Protein AF-A0A2V6PIM1-F1 (afdb_monomer)

Radius of gyration: 18.05 Å; Cα contacts (8 Å, |Δi|>4): 47; chains: 1; bounding box: 31×31×44 Å

Mean predicted aligned error: 10.95 Å

Secondary structure (DSSP, 8-state):
-EE-SSEEEEE-SSSGGGEEEEEGGG-------SS-SSPTTGGGGS-HHHHHHHHHHHHTTT-TTS-----

Structure (mmCIF, N/CA/C/O backbone):
data_AF-A0A2V6PIM1-F1
#
_entry.id   AF-A0A2V6PIM1-F1
#
loop_
_atom_site.group_PDB
_atom_site.id
_atom_site.type_symbol
_atom_site.label_atom_id
_atom_site.label_alt_id
_atom_site.label_comp_id
_atom_site.label_asym_id
_atom_site.label_entity_id
_atom_site.label_seq_id
_atom_site.pdbx_PDB_ins_code
_atom_site.Cartn_x
_atom_site.Cartn_y
_atom_site.Cartn_z
_atom_site.occupancy
_atom_site.B_iso_or_equiv
_atom_site.auth_seq_id
_atom_site.auth_comp_id
_atom_site.auth_asym_id
_atom_site.auth_atom_id
_atom_site.pdbx_PDB_model_num
ATOM 1 N N . VAL A 1 1 ? -0.434 -2.203 9.567 1.00 64.81 1 VAL A N 1
ATOM 2 C CA . VAL A 1 1 ? -1.674 -2.019 10.355 1.00 64.81 1 VAL A CA 1
ATOM 3 C C . VAL A 1 1 ? -2.473 -3.298 10.233 1.00 64.81 1 VAL A C 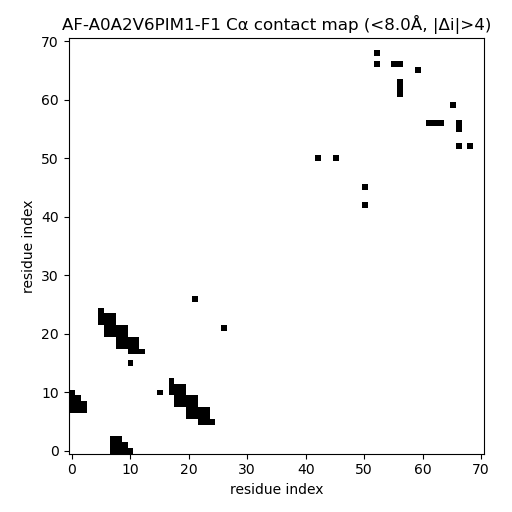1
ATOM 5 O O . VAL A 1 1 ? -2.628 -3.771 9.114 1.00 64.81 1 VAL A O 1
ATOM 8 N N . LYS A 1 2 ? -2.884 -3.892 11.351 1.00 73.31 2 LYS A N 1
ATOM 9 C CA . LYS A 1 2 ? -3.819 -5.024 11.373 1.00 73.31 2 LYS A CA 1
ATOM 10 C C . LYS A 1 2 ? -5.108 -4.534 12.018 1.00 73.31 2 LYS A C 1
ATOM 12 O O . LYS A 1 2 ? -5.035 -3.812 13.009 1.00 73.31 2 LYS A O 1
ATOM 17 N N . GLU A 1 3 ? -6.245 -4.850 11.416 1.00 73.62 3 GLU A N 1
ATOM 18 C CA . GLU A 1 3 ? -7.554 -4.419 11.899 1.00 73.62 3 GLU A CA 1
ATOM 19 C C . GLU A 1 3 ? -8.414 -5.657 12.143 1.00 73.62 3 GLU A C 1
ATOM 21 O O . GLU A 1 3 ? -8.629 -6.462 11.238 1.00 73.62 3 GLU A O 1
ATOM 26 N N . ASP A 1 4 ? -8.858 -5.796 13.385 1.00 79.38 4 ASP A N 1
ATOM 27 C CA . ASP A 1 4 ? -9.805 -6.796 13.859 1.00 79.38 4 ASP A CA 1
ATOM 28 C C . ASP A 1 4 ? -11.114 -6.078 14.238 1.00 79.38 4 ASP A C 1
ATOM 30 O O . ASP A 1 4 ? -11.139 -4.853 14.388 1.00 79.38 4 ASP A O 1
ATOM 34 N N . ALA A 1 5 ? -12.213 -6.818 14.424 1.00 72.19 5 ALA A N 1
ATOM 35 C CA . ALA A 1 5 ? -13.547 -6.236 14.642 1.00 72.19 5 ALA A CA 1
ATOM 36 C C . ALA A 1 5 ? -13.610 -5.195 15.786 1.00 72.19 5 ALA A C 1
ATOM 38 O O . ALA A 1 5 ? -14.322 -4.198 15.677 1.00 72.19 5 ALA A O 1
ATOM 39 N N . ASP A 1 6 ? -12.821 -5.380 16.849 1.00 81.12 6 ASP A N 1
ATOM 40 C CA . ASP A 1 6 ? -12.830 -4.529 18.049 1.00 81.12 6 ASP A CA 1
ATOM 41 C C . ASP A 1 6 ? -11.554 -3.693 18.248 1.00 81.12 6 ASP A C 1
ATOM 43 O O . ASP A 1 6 ? -11.532 -2.763 19.063 1.00 81.12 6 ASP A O 1
ATOM 47 N N . SER A 1 7 ? -10.482 -3.984 17.509 1.00 84.94 7 SER A N 1
ATOM 48 C CA . SER A 1 7 ? -9.174 -3.371 17.745 1.00 84.94 7 SER A CA 1
ATOM 49 C C . SER A 1 7 ? -8.396 -3.109 16.468 1.00 84.94 7 SER A C 1
ATOM 51 O O . SER A 1 7 ? -8.447 -3.880 15.516 1.00 84.94 7 SER A O 1
ATOM 53 N N . VAL A 1 8 ? -7.594 -2.048 16.491 1.00 85.31 8 VAL A N 1
ATOM 54 C CA . VAL A 1 8 ? -6.620 -1.746 15.446 1.00 85.31 8 VAL A CA 1
ATOM 55 C C . VAL A 1 8 ? -5.213 -1.776 16.038 1.00 85.31 8 VAL A C 1
ATOM 57 O O . VAL A 1 8 ? -4.931 -1.132 17.050 1.00 85.31 8 VAL A O 1
ATOM 60 N N . THR A 1 9 ? -4.310 -2.521 15.408 1.00 85.31 9 THR A N 1
ATOM 61 C CA . THR A 1 9 ? -2.883 -2.525 15.742 1.00 85.31 9 THR A CA 1
ATOM 62 C C . THR A 1 9 ? -2.131 -1.687 14.719 1.00 85.31 9 THR A C 1
ATOM 64 O O . THR A 1 9 ? -2.091 -2.001 13.521 1.00 85.31 9 THR A O 1
ATOM 67 N N . ILE A 1 10 ? -1.515 -0.609 15.195 1.00 84.88 10 ILE A N 1
ATOM 68 C CA . ILE A 1 10 ? -0.753 0.342 14.389 1.00 84.88 10 ILE A CA 1
ATOM 69 C C . ILE A 1 10 ? 0.727 0.185 14.727 1.00 84.88 10 ILE A C 1
ATOM 71 O O . ILE A 1 10 ? 1.102 0.093 15.891 1.00 84.88 10 ILE A O 1
ATOM 75 N N . GLN A 1 11 ? 1.563 0.145 13.692 1.00 83.56 11 GLN A N 1
ATOM 76 C CA . GLN A 1 11 ? 3.011 0.175 13.834 1.00 83.56 11 GLN A CA 1
ATOM 77 C C . GLN A 1 11 ? 3.481 1.618 13.650 1.00 83.56 11 GLN A C 1
ATOM 79 O O . GLN A 1 11 ? 3.318 2.179 12.568 1.00 83.56 11 GLN A O 1
ATOM 84 N N . THR A 1 12 ? 4.038 2.222 14.69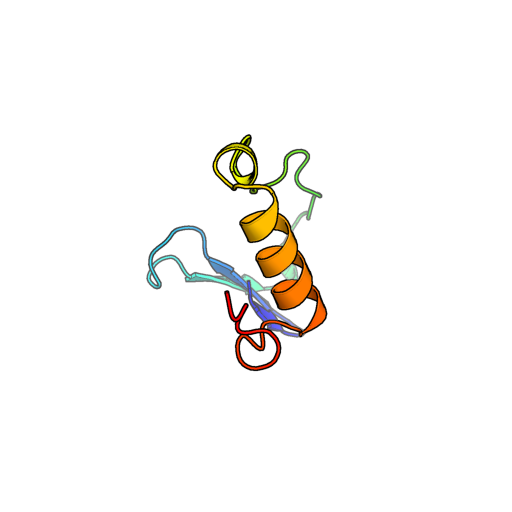7 1.00 80.50 12 THR A N 1
ATOM 85 C CA . THR A 1 12 ? 4.441 3.642 14.706 1.00 80.50 12 THR A CA 1
ATOM 86 C C . THR A 1 12 ? 5.905 3.872 14.317 1.00 80.50 12 THR A C 1
ATOM 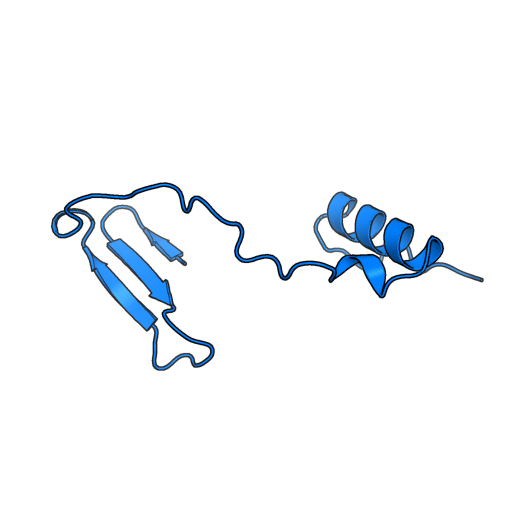88 O O . THR A 1 12 ? 6.362 5.012 14.299 1.00 80.50 12 THR A O 1
ATOM 91 N N . GLY A 1 13 ? 6.652 2.818 13.976 1.00 74.62 13 GLY A N 1
ATOM 92 C CA . GLY A 1 13 ? 8.043 2.910 13.529 1.00 74.62 13 GLY A CA 1
ATOM 93 C C . GLY A 1 13 ? 8.583 1.593 12.956 1.00 74.62 13 GLY A C 1
ATOM 94 O O . GLY A 1 13 ? 7.868 0.598 12.939 1.00 74.62 13 GLY A O 1
ATOM 95 N N . PRO A 1 14 ? 9.837 1.553 12.477 1.00 73.12 14 PRO A N 1
ATOM 96 C CA . PRO A 1 14 ? 10.368 0.419 11.710 1.00 73.12 14 PRO A CA 1
ATOM 97 C C . PRO A 1 14 ? 10.593 -0.861 12.531 1.00 73.12 14 PRO A C 1
ATOM 99 O O . PRO A 1 14 ? 10.809 -1.916 11.946 1.00 73.12 14 PRO A O 1
ATOM 102 N N . SER A 1 15 ? 10.537 -0.787 13.863 1.00 77.12 15 SER A N 1
ATOM 103 C CA . SER A 1 15 ? 10.774 -1.924 14.758 1.00 77.12 15 SER A CA 1
ATOM 104 C C . SER A 1 15 ? 9.468 -2.543 15.258 1.00 77.12 15 SER A C 1
ATOM 106 O O . SER A 1 15 ? 8.520 -1.822 15.572 1.00 77.12 15 SER A O 1
ATOM 108 N N . ASP A 1 16 ? 9.450 -3.866 15.445 1.0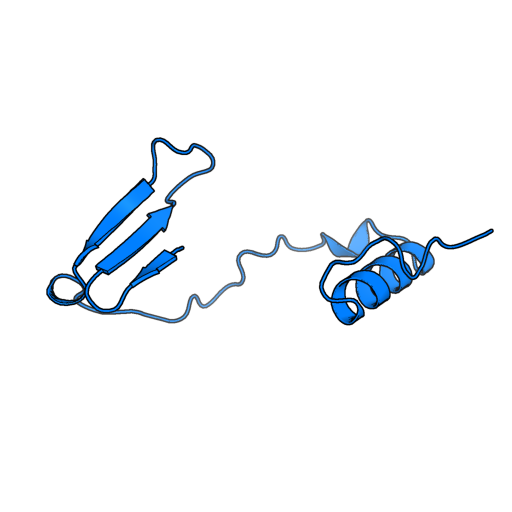0 71.00 16 ASP A N 1
ATOM 109 C CA . ASP A 1 16 ? 8.301 -4.608 15.997 1.00 71.00 16 ASP A CA 1
ATOM 110 C C . ASP A 1 16 ? 7.911 -4.177 17.421 1.00 71.00 16 ASP A C 1
ATOM 112 O O . ASP A 1 16 ? 6.771 -4.342 17.849 1.00 71.00 16 ASP A O 1
ATOM 116 N N . THR A 1 17 ? 8.838 -3.566 18.160 1.00 74.31 17 THR A N 1
ATOM 117 C CA . THR A 1 17 ? 8.590 -3.018 19.502 1.00 74.31 17 THR A CA 1
ATOM 118 C C . THR A 1 17 ? 7.686 -1.781 19.507 1.00 74.31 17 THR A C 1
ATOM 120 O O . THR A 1 17 ? 7.232 -1.372 20.571 1.00 74.31 17 THR A O 1
ATOM 123 N N . LEU A 1 18 ? 7.404 -1.192 18.340 1.00 78.25 18 LEU A N 1
ATOM 124 C CA . LEU A 1 18 ? 6.514 -0.038 18.160 1.00 78.25 18 LEU A CA 1
ATOM 125 C C . LEU A 1 18 ? 5.117 -0.441 17.660 1.00 78.25 18 LEU A C 1
ATOM 127 O O . LEU A 1 18 ? 4.412 0.367 17.055 1.00 78.25 18 LEU A O 1
ATOM 131 N N . LEU A 1 19 ? 4.710 -1.691 17.891 1.00 81.44 19 LEU A N 1
ATOM 132 C CA . LEU A 1 19 ? 3.338 -2.137 17.672 1.00 81.44 19 LEU A CA 1
ATOM 133 C C . LEU A 1 19 ? 2.459 -1.713 18.849 1.00 81.44 19 LEU A C 1
ATOM 135 O O . LEU A 1 19 ? 2.649 -2.161 19.978 1.00 81.44 19 LEU A O 1
ATOM 139 N N . GLN A 1 20 ? 1.472 -0.867 18.573 1.00 82.94 20 GLN A N 1
ATOM 140 C CA . GLN A 1 20 ? 0.529 -0.382 19.569 1.00 82.94 20 GLN A CA 1
ATOM 141 C C . GLN A 1 20 ? -0.897 -0.770 19.176 1.00 82.94 20 GLN A C 1
ATOM 143 O O . GLN A 1 20 ? -1.353 -0.497 18.063 1.00 82.94 20 GLN A O 1
ATOM 148 N N . THR A 1 21 ? -1.597 -1.429 20.098 1.00 84.88 21 THR A N 1
ATOM 149 C CA . THR A 1 21 ? -2.986 -1.862 19.912 1.00 84.88 21 THR A CA 1
ATOM 150 C C . THR A 1 21 ? -3.930 -0.875 20.580 1.00 84.88 21 THR A C 1
ATOM 152 O O . THR A 1 21 ? -3.788 -0.571 21.764 1.00 84.88 21 THR A O 1
ATOM 155 N N . PHE A 1 22 ? -4.910 -0.404 19.817 1.00 83.69 22 PHE A N 1
ATOM 156 C CA . PHE A 1 22 ? -5.956 0.505 20.263 1.00 83.69 22 PHE A CA 1
ATOM 157 C C . PHE A 1 22 ? -7.314 -0.173 20.098 1.00 83.69 22 PHE A C 1
ATOM 159 O O . PHE A 1 22 ? -7.553 -0.843 19.091 1.00 83.69 22 PHE A O 1
ATOM 166 N N . LYS A 1 23 ? -8.222 0.007 21.061 1.00 86.12 23 LYS A N 1
ATOM 167 C CA . LYS A 1 23 ? -9.623 -0.380 20.861 1.00 86.12 23 LYS A CA 1
ATOM 168 C C . LYS A 1 23 ? -10.283 0.626 19.932 1.00 86.12 23 LYS A C 1
ATOM 170 O O . LYS A 1 23 ? -10.026 1.824 20.045 1.00 86.12 23 LYS A O 1
ATOM 175 N N . ASN A 1 24 ? -11.175 0.163 19.062 1.00 79.25 24 ASN A N 1
ATOM 176 C CA . ASN A 1 24 ? -11.901 1.061 18.163 1.00 79.25 24 ASN A CA 1
ATOM 177 C C . ASN A 1 24 ? -12.740 2.100 18.929 1.00 79.25 24 ASN A C 1
ATOM 179 O O . ASN A 1 24 ? -12.852 3.237 18.481 1.00 79.25 24 ASN A O 1
ATOM 183 N N . SER A 1 25 ? -13.244 1.755 20.120 1.00 83.94 25 SER A N 1
ATOM 184 C CA . SER A 1 25 ? -13.970 2.677 21.008 1.00 83.94 25 SER A CA 1
ATOM 185 C C . SER A 1 25 ? -13.137 3.862 21.505 1.00 83.94 25 SER A C 1
ATOM 187 O O . SER A 1 25 ? -13.698 4.902 21.840 1.00 83.94 25 SER A O 1
ATOM 189 N N . ASP A 1 26 ? -11.812 3.710 21.567 1.00 84.88 26 ASP A N 1
ATOM 190 C CA . ASP A 1 26 ? -10.900 4.727 22.099 1.00 84.88 26 ASP A CA 1
ATOM 191 C C . ASP A 1 26 ? -10.411 5.698 21.001 1.00 84.88 26 ASP A C 1
ATOM 193 O O . ASP A 1 26 ? -9.741 6.695 21.290 1.00 84.88 26 ASP A O 1
ATOM 197 N N . ILE A 1 27 ? -10.756 5.440 19.731 1.00 84.12 27 ILE A N 1
ATOM 198 C CA . ILE A 1 27 ? -10.388 6.276 18.584 1.00 84.12 27 ILE A CA 1
ATOM 199 C C . ILE A 1 27 ? -11.390 7.423 18.459 1.00 84.12 27 ILE A C 1
ATOM 201 O O . ILE A 1 27 ? -12.530 7.232 18.044 1.00 84.12 27 ILE A O 1
ATOM 205 N N . LYS A 1 28 ? -10.947 8.641 18.778 1.00 85.56 28 LYS A N 1
ATOM 206 C CA . LYS A 1 28 ? -11.796 9.842 18.696 1.00 85.56 28 LYS A CA 1
ATOM 207 C C . LYS A 1 28 ? -12.155 10.225 17.260 1.00 85.56 28 LYS A C 1
ATOM 209 O O . LYS A 1 28 ? -13.286 10.614 16.999 1.00 85.56 28 LYS A O 1
ATOM 214 N N . GLU A 1 29 ? -11.188 10.155 16.348 1.00 82.31 29 GLU A N 1
ATOM 215 C CA . GLU A 1 29 ? -11.357 10.545 14.949 1.00 82.31 29 GLU A CA 1
ATOM 216 C C . GLU A 1 29 ? -10.288 9.868 14.079 1.00 82.31 29 GLU A C 1
ATOM 218 O O . GLU A 1 29 ? -9.164 9.634 14.530 1.00 82.31 29 GLU A O 1
ATOM 223 N N . ARG A 1 30 ? -10.629 9.564 12.823 1.00 83.31 30 ARG A N 1
ATOM 224 C CA . ARG A 1 30 ? -9.709 9.018 11.821 1.00 83.31 30 ARG A CA 1
ATOM 225 C C . ARG A 1 30 ? -9.787 9.916 10.586 1.00 83.31 30 ARG A C 1
ATOM 227 O O . ARG A 1 30 ? -10.855 10.053 9.998 1.00 83.31 30 ARG A O 1
ATOM 234 N N . GLN A 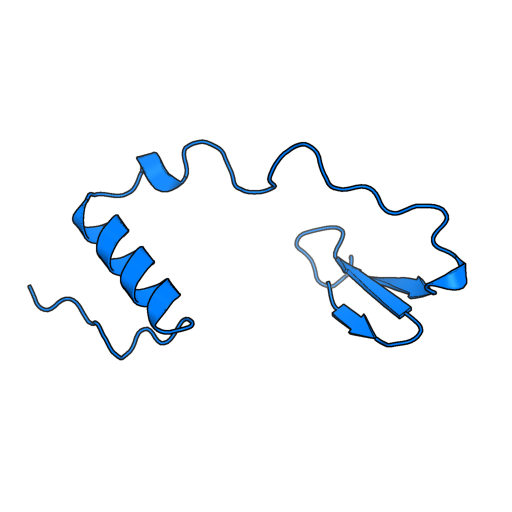1 31 ? -8.674 10.542 10.207 1.00 85.31 31 GLN A N 1
ATOM 235 C CA . GLN A 1 31 ? -8.624 11.445 9.055 1.00 85.31 31 GLN A CA 1
ATOM 236 C C . GLN A 1 31 ? -7.739 10.869 7.944 1.00 85.31 31 GLN A C 1
ATOM 238 O O . GLN A 1 31 ? -6.664 10.339 8.243 1.00 85.31 31 GLN A O 1
ATOM 243 N N . PRO A 1 32 ? -8.142 10.985 6.665 1.00 82.12 32 PRO A N 1
ATOM 244 C CA . PRO A 1 32 ? -7.266 10.667 5.548 1.00 82.12 32 PRO A CA 1
ATOM 245 C C . PRO A 1 32 ? -6.010 11.538 5.601 1.00 82.12 32 PRO A C 1
ATOM 247 O O . PRO A 1 32 ? -6.088 12.762 5.748 1.00 82.12 32 PRO A O 1
ATOM 250 N N . GLN A 1 33 ? -4.843 10.915 5.465 1.00 82.31 33 GLN A N 1
ATOM 251 C CA . GLN A 1 33 ? -3.593 11.657 5.416 1.00 82.31 33 GLN A CA 1
ATOM 252 C C . GLN A 1 33 ? -3.544 12.468 4.113 1.00 82.31 33 GLN A C 1
ATOM 254 O O . GLN A 1 33 ? -3.708 11.919 3.026 1.00 82.31 33 GLN A O 1
ATOM 259 N N . LYS A 1 34 ? -3.330 13.787 4.215 1.00 81.25 34 LYS A N 1
ATOM 260 C CA . LYS A 1 34 ? -3.311 14.690 3.045 1.00 81.25 34 LYS A CA 1
ATOM 261 C C . LYS A 1 34 ? -2.158 14.399 2.083 1.00 81.25 34 LYS A C 1
ATOM 263 O O . LYS A 1 34 ? -2.244 14.732 0.905 1.00 81.25 34 LYS A O 1
ATOM 268 N N . SER A 1 35 ? -1.078 13.817 2.594 1.00 80.69 35 SER A N 1
ATOM 269 C CA . SER A 1 35 ? 0.110 13.441 1.838 1.00 80.69 35 SER A CA 1
ATOM 270 C C . SER A 1 35 ? 0.313 11.933 1.880 1.00 80.69 35 SER A C 1
ATOM 272 O O . SER A 1 35 ? 0.129 11.289 2.917 1.00 80.69 35 SER A O 1
ATOM 274 N N . SER A 1 36 ? 0.728 11.382 0.742 1.00 79.69 36 SER A N 1
ATOM 275 C CA . SER A 1 36 ? 1.141 9.986 0.650 1.00 79.69 36 SER A CA 1
ATOM 276 C C . SER A 1 36 ? 2.411 9.742 1.466 1.00 79.69 36 SER A C 1
ATOM 278 O O . SER A 1 36 ? 3.284 10.606 1.540 1.00 79.69 36 SER A O 1
ATOM 280 N N . LEU A 1 37 ? 2.522 8.545 2.044 1.00 81.75 37 LEU A N 1
ATOM 281 C CA . LEU A 1 37 ? 3.767 8.046 2.638 1.00 81.75 37 LEU A CA 1
ATOM 282 C C . LEU A 1 37 ? 4.783 7.599 1.576 1.00 81.75 37 LEU A C 1
ATOM 284 O O . LEU A 1 37 ? 5.929 7.318 1.914 1.00 81.75 37 LEU A O 1
ATOM 288 N N . MET A 1 38 ? 4.377 7.522 0.304 1.00 82.75 38 MET A N 1
ATOM 289 C CA . MET A 1 38 ? 5.295 7.220 -0.790 1.00 82.75 38 MET A CA 1
ATOM 290 C C . MET A 1 38 ? 6.328 8.347 -0.926 1.00 82.75 38 MET A C 1
ATOM 292 O O . MET A 1 38 ? 5.936 9.504 -1.107 1.00 82.75 38 MET A O 1
ATOM 296 N N . PRO A 1 39 ? 7.635 8.036 -0.872 1.00 81.81 39 PRO A N 1
ATOM 297 C CA . PRO A 1 39 ? 8.677 9.030 -1.071 1.00 81.81 39 PRO A CA 1
ATOM 298 C C . PRO A 1 39 ? 8.570 9.670 -2.456 1.00 81.81 39 PRO A C 1
ATOM 300 O O . PRO A 1 39 ? 8.398 8.983 -3.468 1.00 81.81 39 PRO A O 1
ATOM 303 N N . LEU A 1 40 ? 8.713 10.993 -2.513 1.00 82.94 40 LEU A N 1
ATOM 304 C CA . LEU A 1 40 ? 8.770 11.711 -3.783 1.00 82.94 40 LEU A CA 1
ATOM 305 C C . LEU A 1 40 ? 9.998 11.263 -4.583 1.00 82.94 40 LEU A C 1
ATOM 307 O O . LEU A 1 40 ? 11.095 11.146 -4.045 1.00 82.94 40 LEU A O 1
ATOM 311 N N . GLY A 1 41 ? 9.808 11.032 -5.881 1.00 82.94 41 GLY A N 1
ATOM 312 C CA . GLY A 1 41 ? 10.897 10.693 -6.796 1.00 82.94 41 GLY A CA 1
ATOM 313 C C . GLY A 1 41 ? 11.413 9.256 -6.706 1.00 82.94 41 GLY A C 1
ATOM 314 O O . GLY A 1 41 ? 12.376 8.944 -7.396 1.00 82.94 41 GLY A O 1
ATOM 315 N N . LEU A 1 42 ? 10.763 8.367 -5.941 1.00 84.38 42 LEU A N 1
ATOM 316 C CA . LEU A 1 42 ? 11.112 6.939 -5.914 1.00 84.38 42 LEU A CA 1
ATOM 317 C C . LEU A 1 42 ? 11.110 6.314 -7.320 1.00 84.38 42 LEU A C 1
ATOM 319 O O . LEU A 1 42 ? 11.965 5.505 -7.640 1.00 84.38 42 LEU A O 1
ATOM 323 N N . LEU A 1 43 ? 10.165 6.716 -8.169 1.00 86.62 43 LEU A N 1
ATOM 324 C CA . LEU A 1 43 ? 10.032 6.193 -9.529 1.00 86.62 43 LEU A CA 1
ATOM 325 C C . LEU A 1 43 ? 11.056 6.821 -10.489 1.00 86.62 43 LEU A C 1
ATOM 327 O O . LEU A 1 43 ? 11.296 6.280 -11.561 1.00 86.62 43 LEU A O 1
ATOM 331 N N . ASN A 1 44 ? 11.681 7.942 -10.112 1.00 87.56 44 ASN A N 1
ATOM 332 C CA . ASN A 1 44 ? 12.639 8.652 -10.964 1.00 87.56 44 ASN A CA 1
ATOM 333 C C . ASN A 1 44 ? 13.987 7.925 -11.051 1.00 87.56 44 ASN A C 1
ATOM 335 O O . ASN A 1 44 ? 14.776 8.214 -11.946 1.00 87.56 44 ASN A O 1
ATOM 339 N N . THR A 1 45 ? 14.277 7.028 -10.104 1.00 87.50 45 THR A N 1
ATOM 340 C CA . THR A 1 45 ? 15.499 6.213 -10.100 1.00 87.50 45 THR A CA 1
ATOM 341 C C . THR A 1 45 ? 15.379 4.970 -10.980 1.00 87.50 45 THR A C 1
ATOM 343 O O . THR A 1 45 ? 16.388 4.310 -11.218 1.00 87.50 45 THR A O 1
ATOM 346 N N . LEU A 1 46 ? 14.170 4.642 -11.449 1.00 89.62 46 LEU A N 1
ATOM 347 C CA . LEU A 1 46 ? 13.898 3.451 -12.244 1.00 89.62 46 LEU A CA 1
ATOM 348 C C . LEU A 1 46 ? 14.057 3.740 -13.737 1.00 89.62 46 LEU A C 1
ATOM 350 O O . LEU A 1 46 ? 13.659 4.795 -14.236 1.00 89.62 46 LEU A O 1
ATOM 354 N N . THR A 1 47 ? 14.605 2.775 -14.471 1.00 91.81 47 THR A N 1
ATOM 355 C CA . THR A 1 47 ? 14.578 2.798 -15.936 1.00 91.81 47 THR A CA 1
ATOM 356 C C . THR A 1 47 ? 13.189 2.425 -16.457 1.00 91.81 47 THR A C 1
ATOM 358 O O . THR A 1 47 ? 12.360 1.864 -15.740 1.00 91.81 47 THR A O 1
ATOM 361 N N . LYS A 1 48 ? 12.923 2.713 -17.736 1.00 90.75 48 LYS A N 1
ATOM 362 C CA . LYS A 1 48 ? 11.657 2.356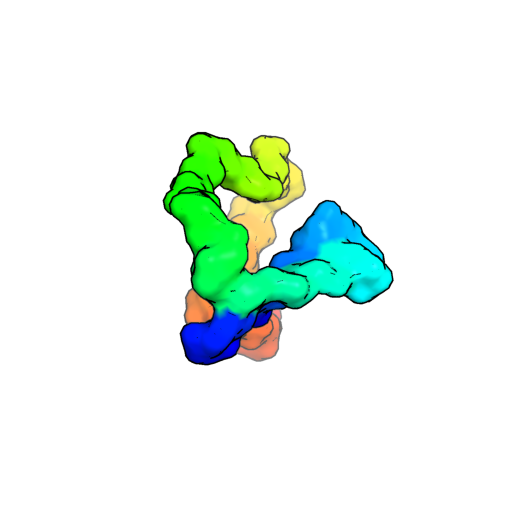 -18.395 1.00 90.75 48 LYS A CA 1
ATOM 363 C C . LYS A 1 48 ? 11.317 0.870 -18.235 1.00 90.75 48 LYS A C 1
ATOM 365 O O . LYS A 1 48 ? 10.170 0.551 -17.945 1.00 90.75 48 LYS A O 1
ATOM 370 N N . ASP A 1 49 ? 12.304 -0.005 -18.400 1.00 91.19 49 ASP A N 1
ATOM 371 C CA . ASP A 1 49 ? 12.099 -1.450 -18.293 1.00 91.19 49 ASP A CA 1
ATOM 372 C C . ASP A 1 49 ? 11.753 -1.835 -16.851 1.00 91.19 49 ASP A C 1
ATOM 374 O O . ASP A 1 49 ? 10.726 -2.455 -16.618 1.00 91.19 49 ASP A O 1
ATOM 378 N N . GLN A 1 50 ? 12.482 -1.308 -15.863 1.00 90.38 50 GLN A N 1
ATOM 379 C CA . GLN A 1 50 ? 12.192 -1.544 -14.442 1.00 90.38 50 GLN A CA 1
ATOM 380 C C . GLN A 1 50 ? 10.799 -1.061 -14.009 1.00 90.38 50 GLN A C 1
ATOM 382 O O . GLN A 1 50 ? 10.211 -1.614 -13.079 1.00 90.38 50 GLN A O 1
ATOM 387 N N . ILE A 1 51 ? 10.255 -0.033 -14.665 1.00 90.88 51 ILE A N 1
ATOM 388 C CA . ILE A 1 51 ? 8.874 0.407 -14.437 1.00 9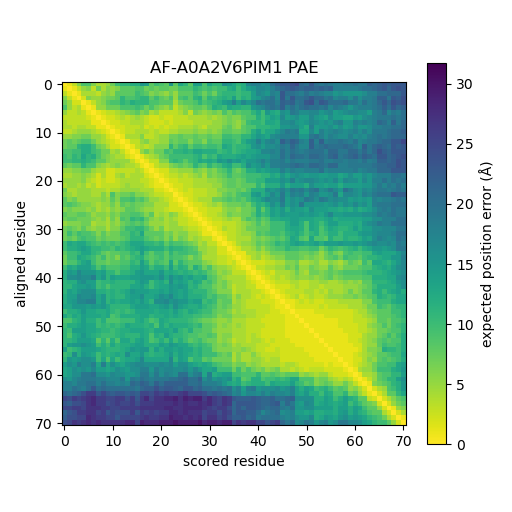0.88 51 ILE A CA 1
ATOM 389 C C . ILE A 1 51 ? 7.881 -0.638 -14.962 1.00 90.88 51 ILE A C 1
ATOM 391 O O . ILE A 1 51 ? 6.881 -0.898 -14.294 1.00 90.88 51 ILE A O 1
ATOM 395 N N . PHE A 1 52 ? 8.138 -1.257 -16.117 1.00 90.88 52 PHE A N 1
ATOM 396 C CA . PHE A 1 52 ? 7.280 -2.326 -16.634 1.00 90.88 52 PHE A CA 1
ATOM 397 C C . PHE A 1 52 ? 7.345 -3.589 -15.779 1.00 90.88 52 PHE A C 1
ATOM 399 O O . PHE A 1 52 ? 6.294 -4.155 -15.490 1.00 90.88 52 PHE A O 1
ATOM 406 N N . ASP A 1 53 ? 8.527 -3.969 -15.299 1.00 87.00 53 ASP A N 1
ATOM 407 C CA . ASP A 1 53 ? 8.697 -5.091 -14.371 1.00 87.00 53 ASP A CA 1
ATOM 408 C C . ASP A 1 53 ? 7.907 -4.855 -13.075 1.00 87.00 53 ASP A C 1
ATOM 410 O O . ASP A 1 53 ? 7.234 -5.749 -12.556 1.00 87.00 53 ASP A O 1
ATOM 414 N N .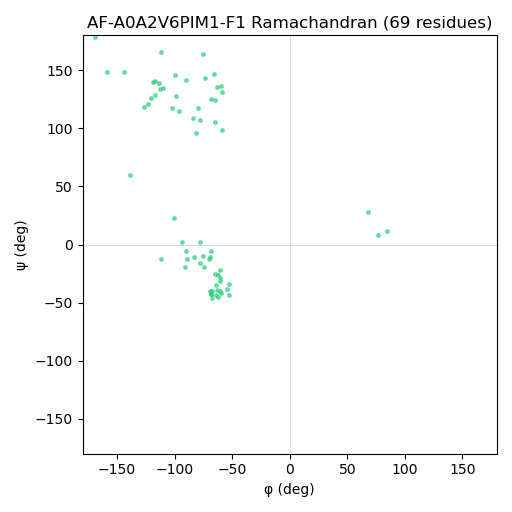 LEU A 1 54 ? 7.942 -3.620 -12.557 1.00 88.62 54 LEU A N 1
ATOM 415 C CA . LEU A 1 54 ? 7.179 -3.239 -11.372 1.00 88.62 54 LEU A CA 1
ATOM 416 C C . LEU A 1 54 ? 5.668 -3.326 -11.623 1.00 88.62 54 LEU A C 1
ATOM 418 O O . LEU A 1 54 ? 4.948 -3.849 -10.774 1.00 88.62 54 LEU A O 1
ATOM 422 N N . LEU A 1 55 ? 5.182 -2.848 -12.772 1.00 89.62 55 LEU A N 1
ATOM 423 C CA . LEU A 1 55 ? 3.765 -2.950 -13.141 1.00 89.62 55 LEU A CA 1
ATOM 424 C C . LEU A 1 55 ? 3.326 -4.412 -13.274 1.00 89.62 55 LEU A C 1
ATOM 426 O O . LEU A 1 55 ? 2.318 -4.789 -12.682 1.00 89.62 55 LEU A O 1
ATOM 430 N N . ALA A 1 56 ? 4.123 -5.245 -13.943 1.00 88.75 56 ALA A N 1
ATOM 431 C CA . ALA A 1 56 ? 3.851 -6.672 -14.080 1.00 88.75 56 ALA A CA 1
ATOM 432 C C . ALA A 1 56 ? 3.808 -7.385 -12.716 1.00 88.75 56 ALA A C 1
ATOM 434 O O . ALA A 1 56 ? 2.934 -8.215 -12.473 1.00 88.75 56 ALA A O 1
ATOM 435 N N . CYS A 1 57 ? 4.712 -7.028 -11.796 1.00 85.81 57 CYS A N 1
ATOM 436 C CA . CYS A 1 57 ? 4.717 -7.536 -10.422 1.00 85.81 57 CYS A CA 1
ATOM 437 C C . CYS A 1 57 ? 3.454 -7.128 -9.642 1.00 85.81 57 CYS A C 1
ATOM 439 O O . CYS A 1 57 ? 2.900 -7.922 -8.880 1.00 85.81 57 CYS A O 1
ATOM 441 N N . LEU A 1 58 ? 2.969 -5.897 -9.834 1.00 87.12 58 LEU A N 1
ATOM 442 C CA . LEU A 1 58 ? 1.727 -5.434 -9.211 1.00 87.12 58 LEU A CA 1
ATOM 443 C C . LEU A 1 58 ? 0.503 -6.159 -9.789 1.00 87.12 58 LEU A C 1
ATOM 445 O O . LEU A 1 58 ? -0.364 -6.580 -9.023 1.00 87.12 58 LEU A O 1
ATOM 449 N N . GLU A 1 59 ? 0.448 -6.357 -11.109 1.00 85.50 59 GLU A N 1
ATOM 450 C CA . GLU A 1 59 ? -0.622 -7.107 -11.780 1.00 85.50 59 GLU A CA 1
ATOM 451 C C . GLU A 1 59 ? -0.648 -8.586 -11.371 1.00 85.50 59 GLU A C 1
ATOM 453 O O . GLU A 1 59 ? -1.723 -9.165 -11.216 1.00 85.50 59 GLU A O 1
ATOM 458 N N . SER A 1 60 ? 0.515 -9.196 -11.122 1.00 86.06 60 SER A N 1
ATOM 459 C CA . SER A 1 60 ? 0.613 -10.588 -10.666 1.00 86.06 60 SER A CA 1
ATOM 460 C C . SER A 1 60 ? 0.307 -10.779 -9.174 1.00 86.06 60 SER A C 1
ATOM 462 O O . SER A 1 60 ? 0.407 -11.897 -8.661 1.00 86.06 60 SER A O 1
ATOM 464 N N . GLY A 1 61 ? -0.053 -9.709 -8.454 1.00 81.81 61 GLY A N 1
ATOM 465 C CA . GLY A 1 61 ? -0.305 -9.747 -7.013 1.00 81.81 61 GLY A CA 1
ATOM 466 C C . GLY A 1 61 ? 0.959 -10.006 -6.189 1.00 81.81 61 GLY A C 1
ATOM 467 O O . GLY A 1 61 ? 0.881 -10.594 -5.112 1.00 81.81 61 GLY A O 1
ATOM 468 N N . GLY A 1 62 ? 2.128 -9.607 -6.699 1.00 71.38 62 GLY A N 1
ATOM 469 C CA . GLY A 1 62 ? 3.424 -9.849 -6.066 1.00 71.38 62 GLY A CA 1
ATOM 470 C C . GLY A 1 62 ? 4.030 -11.220 -6.375 1.00 71.38 62 GLY A C 1
ATOM 471 O O . GLY A 1 62 ? 5.013 -11.609 -5.741 1.00 71.38 62 GLY A O 1
ATOM 472 N N . ASN A 1 63 ? 3.480 -11.968 -7.338 1.00 68.19 63 ASN A N 1
ATOM 473 C CA . ASN A 1 63 ? 4.095 -13.202 -7.811 1.00 68.19 63 ASN A CA 1
ATOM 474 C C . ASN A 1 63 ? 5.200 -12.873 -8.828 1.00 68.19 63 ASN A C 1
ATOM 476 O O . ASN A 1 63 ? 4.949 -12.682 -10.017 1.00 68.19 63 ASN A O 1
ATOM 480 N N . LEU A 1 64 ? 6.439 -12.815 -8.342 1.00 63.72 64 LEU A N 1
ATOM 481 C CA . LEU A 1 64 ? 7.640 -12.526 -9.139 1.00 63.72 64 LEU A CA 1
ATOM 482 C C . LEU A 1 64 ? 8.006 -13.641 -10.137 1.00 63.72 64 LEU A C 1
ATOM 484 O O . LEU A 1 64 ? 8.943 -13.492 -10.915 1.00 63.72 64 LEU A O 1
ATOM 488 N N . GLN A 1 65 ? 7.301 -14.773 -10.111 1.00 61.66 65 GLN A N 1
ATOM 489 C CA . GLN A 1 65 ? 7.671 -15.970 -10.861 1.00 61.66 65 GLN A CA 1
ATOM 490 C C . GLN A 1 65 ? 7.083 -16.002 -12.280 1.00 61.66 65 GLN A C 1
ATOM 492 O O . GLN A 1 65 ? 7.509 -16.820 -13.091 1.00 61.66 65 GLN A O 1
ATOM 497 N N . THR A 1 66 ? 6.128 -15.122 -12.601 1.00 51.94 66 THR A N 1
ATOM 498 C CA . THR A 1 66 ? 5.425 -15.135 -13.896 1.00 51.94 66 THR A CA 1
ATOM 499 C C . THR A 1 66 ? 6.078 -14.276 -14.978 1.00 51.94 66 THR A C 1
ATOM 501 O O . THR A 1 66 ? 5.844 -14.526 -16.158 1.00 51.94 66 THR A O 1
ATOM 504 N N . HIS A 1 67 ? 6.933 -13.316 -14.613 1.00 51.50 67 HIS A N 1
ATOM 505 C CA . HIS A 1 67 ? 7.571 -12.395 -15.560 1.00 51.50 67 HIS A CA 1
ATOM 506 C C . HIS A 1 67 ? 9.045 -12.184 -15.205 1.00 51.50 67 HIS A C 1
ATOM 508 O O . HIS A 1 67 ? 9.485 -11.077 -14.920 1.00 51.50 67 HIS A O 1
ATOM 514 N N . ALA A 1 68 ? 9.834 -13.261 -15.199 1.00 51.25 68 ALA A N 1
ATOM 515 C CA . ALA A 1 68 ? 11.276 -13.101 -15.326 1.00 51.25 68 ALA A CA 1
ATOM 516 C C . ALA A 1 68 ? 11.534 -12.522 -16.722 1.00 51.25 68 ALA A C 1
ATOM 518 O O . ALA A 1 68 ? 11.374 -13.226 -17.721 1.00 51.25 68 ALA A O 1
ATOM 519 N N . HIS A 1 69 ? 11.867 -11.235 -16.789 1.00 50.53 69 HIS A N 1
ATOM 520 C CA . HIS A 1 69 ? 12.305 -10.581 -18.013 1.00 50.53 69 HIS A CA 1
ATOM 521 C C . HIS A 1 69 ? 13.549 -11.320 -18.509 1.00 50.53 69 HIS A C 1
ATOM 523 O O . HIS A 1 69 ? 14.646 -11.161 -17.980 1.00 50.53 69 HIS A O 1
ATOM 529 N N . GLN A 1 70 ? 13.350 -12.215 -19.475 1.00 48.50 70 GLN A N 1
ATOM 530 C CA . GLN A 1 70 ? 14.439 -12.821 -20.217 1.00 48.50 70 GLN A CA 1
ATOM 531 C C . GLN A 1 70 ? 14.898 -11.792 -21.242 1.00 48.50 70 GLN A C 1
ATOM 533 O O . GLN A 1 70 ? 14.194 -11.528 -22.217 1.00 48.50 70 GLN A O 1
ATOM 538 N N . HIS A 1 71 ? 16.064 -11.212 -20.985 1.00 40.34 71 HIS A N 1
ATOM 539 C CA . HIS A 1 71 ? 16.841 -10.450 -21.947 1.00 40.34 71 HIS A CA 1
ATOM 540 C C . HIS A 1 71 ? 18.308 -10.851 -21.835 1.00 40.34 71 HIS A C 1
ATOM 542 O O . HIS A 1 71 ? 18.802 -10.960 -20.690 1.00 40.34 71 HIS A O 1
#

Foldseek 3Di:
DDDDPFKDWDQPDDDPVRTDIDGPVVDPDDDDDPDDPDDPCPCVPDDPVRVVLVVVCVVVVNPNPPDPPDD

Solvent-accessible surface area (backbone atoms only — not comparable to full-atom values): 4764 Å² total; per-residue (Å²): 115,51,78,53,101,62,34,38,36,42,62,82,51,99,49,83,88,38,61,44,78,43,49,56,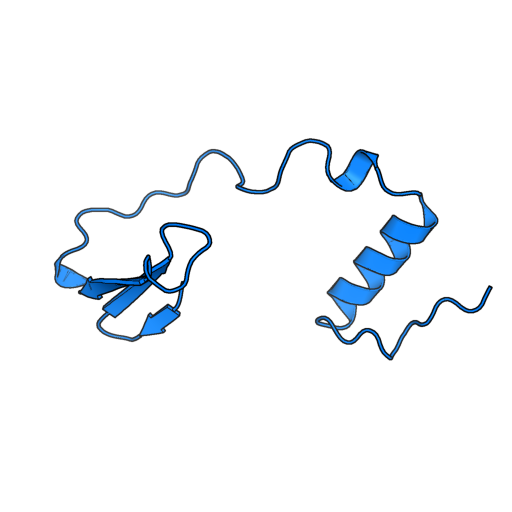90,76,57,91,78,87,76,84,72,95,61,77,88,69,65,85,67,66,71,73,79,50,52,77,65,57,48,51,54,50,50,52,27,59,75,52,72,65,46,68,82,82,69,71,84,84,125

Nearest PDB structures (foldseek):
  7vy0-assembly1_D  TM=3.161E-01  e=6.109E+00  Coxsackievirus B3

pLDDT: mean 79.21, std 11.28, range [40.34, 91.81]

Sequence (71 aa):
VKEDADSVTIQTGPSDTLLQTFKNSDIKERQPQKSSLMPLGLLNTLTKDQIFDLLACLESGGNLQTHAHQH